Protein AF-A0A963TWT2-F1 (afdb_monomer)

Radius of gyration: 19.58 Å; Cα contacts (8 Å, |Δi|>4): 55; chains: 1; bounding box: 29×58×59 Å

Solvent-accessible surface area (backbone atoms only — not comparable to full-atom values): 6475 Å² total; per-residue (Å²): 136,83,88,82,83,84,80,80,77,79,80,78,80,78,80,67,84,83,73,77,66,86,77,87,78,89,85,57,78,75,38,67,72,42,72,72,38,34,51,54,47,51,53,52,42,46,55,51,18,43,68,72,36,62,81,60,84,61,91,44,71,68,40,52,56,48,33,53,52,43,26,52,50,49,35,50,52,54,49,62,74,66,70,44,72,70,54,47,54,51,49,51,52,51,53,51,53,54,58,61,74,73,109

Mean predicted aligned error: 10.81 Å

pLDDT: mean 78.62, std 18.23, range [38.62, 96.06]

Secondary structure (DSSP, 8-state):
----------------------------GGGGSSHHHHHHHHHHHHHHHHHHHTT--S--HHHHHHHHHHHHHHHHHHHHHH--HHHHHHHHHHHHHHHHHT-

Sequence (103 aa):
MKTLAIVSTVLAIAATPCFAGDVSFSYNRSDLASSARVAALYERIGKKADAACGIYQNSRLFAVAYEESCVAAVTSEIVAGIDNDRLTSLHETQVHNRVAANR

Structure (mmCIF, N/CA/C/O backbone):
data_AF-A0A963TWT2-F1
#
_entry.id   AF-A0A963TWT2-F1
#
loop_
_atom_site.group_PDB
_atom_site.id
_atom_site.type_symbol
_atom_site.label_atom_id
_atom_site.label_alt_id
_atom_site.label_comp_id
_atom_site.label_asym_id
_atom_site.label_entity_id
_atom_site.label_seq_id
_atom_site.pdbx_PDB_ins_code
_atom_site.Cartn_x
_atom_site.Cartn_y
_atom_site.Cartn_z
_atom_site.occupancy
_atom_site.B_iso_or_equiv
_atom_site.auth_seq_id
_atom_site.auth_comp_id
_atom_site.auth_asym_id
_atom_site.auth_atom_id
_atom_site.pdbx_PDB_model_num
ATOM 1 N N . MET A 1 1 ? -13.613 -46.447 -41.481 1.00 38.62 1 MET A N 1
ATOM 2 C CA . MET A 1 1 ? -12.428 -45.650 -41.867 1.00 38.62 1 MET A CA 1
ATOM 3 C C . MET A 1 1 ? -12.718 -44.177 -41.609 1.00 38.62 1 MET A C 1
ATOM 5 O O . MET A 1 1 ? -13.731 -43.698 -42.090 1.00 38.62 1 MET A O 1
ATOM 9 N N . LYS A 1 2 ? -11.803 -43.515 -40.884 1.00 40.22 2 LYS A N 1
ATOM 10 C CA . LYS A 1 2 ? -11.599 -42.058 -40.735 1.00 40.22 2 LYS A CA 1
ATOM 11 C C . LYS A 1 2 ? -12.593 -41.240 -39.890 1.00 40.22 2 LYS A C 1
ATOM 13 O O . LYS A 1 2 ? -13.479 -40.554 -40.376 1.00 40.22 2 LYS A O 1
ATOM 18 N N . THR A 1 3 ? -12.302 -41.292 -38.593 1.00 46.81 3 THR A N 1
ATOM 19 C CA . THR A 1 3 ? -12.264 -40.202 -37.605 1.00 46.81 3 THR A CA 1
ATOM 20 C C . THR A 1 3 ? -11.949 -38.820 -38.187 1.00 46.81 3 THR A C 1
ATOM 22 O O . THR A 1 3 ? -10.946 -38.673 -38.883 1.00 46.81 3 THR A O 1
ATOM 25 N N . LEU A 1 4 ? -12.706 -37.802 -37.771 1.00 48.91 4 LEU A N 1
ATOM 26 C CA . LEU A 1 4 ? -12.240 -36.416 -37.666 1.00 48.91 4 LEU A CA 1
ATOM 27 C C 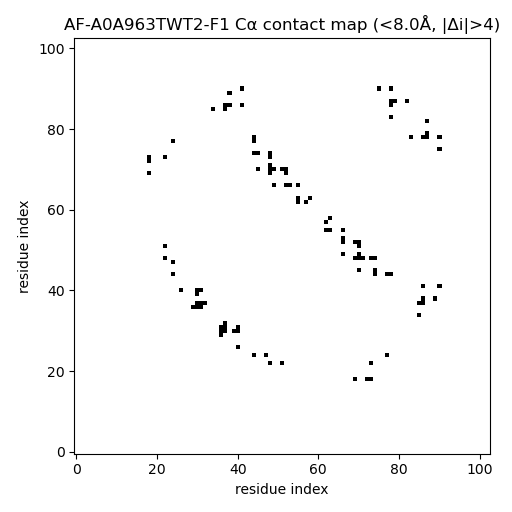. LEU A 1 4 ? -12.836 -35.806 -36.389 1.00 48.91 4 LEU A C 1
ATOM 29 O O . LEU A 1 4 ? -13.948 -35.288 -36.383 1.00 48.91 4 LEU A O 1
ATOM 33 N N . ALA A 1 5 ? -12.094 -35.925 -35.287 1.00 49.06 5 ALA A N 1
ATOM 34 C CA . ALA A 1 5 ? -12.329 -35.146 -34.080 1.00 49.06 5 ALA A CA 1
ATOM 35 C C . ALA A 1 5 ? -11.671 -33.777 -34.287 1.00 49.06 5 ALA A C 1
ATOM 37 O O . ALA A 1 5 ? -10.446 -33.680 -34.343 1.00 49.06 5 ALA A O 1
ATOM 38 N N . ILE A 1 6 ? -12.477 -32.729 -34.451 1.00 53.81 6 ILE A N 1
ATOM 39 C CA . ILE A 1 6 ? -11.982 -31.352 -34.473 1.00 53.81 6 ILE A CA 1
ATOM 40 C C . ILE A 1 6 ? -11.858 -30.915 -33.015 1.00 53.81 6 ILE A C 1
ATOM 42 O O . ILE A 1 6 ? -12.840 -30.585 -32.354 1.00 53.81 6 ILE A O 1
ATOM 46 N N . VAL A 1 7 ? -10.634 -30.988 -32.500 1.00 51.72 7 VAL A N 1
ATOM 47 C CA . VAL A 1 7 ? -10.247 -30.420 -31.209 1.00 51.72 7 VAL A CA 1
ATOM 48 C C . VAL A 1 7 ? -10.064 -28.918 -31.420 1.00 51.72 7 VAL A C 1
ATOM 50 O O . VAL A 1 7 ? -9.051 -28.479 -31.958 1.00 51.72 7 VAL A O 1
ATOM 53 N N . SER A 1 8 ? -11.061 -28.124 -31.034 1.00 49.38 8 SER A N 1
ATOM 54 C CA . SER A 1 8 ? -10.926 -26.670 -30.922 1.00 49.38 8 SER A CA 1
ATOM 55 C C . SER A 1 8 ? -10.256 -26.335 -29.591 1.00 49.38 8 SER A C 1
ATOM 57 O O . SER A 1 8 ? -10.911 -26.191 -28.562 1.00 49.38 8 SER A O 1
ATOM 59 N N . THR A 1 9 ? -8.931 -26.231 -29.598 1.00 50.16 9 THR A N 1
ATOM 60 C CA . THR A 1 9 ? -8.159 -25.651 -28.498 1.00 50.16 9 THR A CA 1
ATOM 61 C C . THR A 1 9 ? -8.362 -24.138 -28.493 1.00 50.16 9 THR A C 1
ATOM 63 O O . THR A 1 9 ? -7.760 -23.410 -29.279 1.00 50.16 9 THR A O 1
ATOM 66 N N . VAL A 1 10 ? -9.216 -23.646 -27.593 1.00 54.91 10 VAL A N 1
ATOM 67 C CA . VAL A 1 10 ? -9.198 -22.232 -27.206 1.00 54.91 10 VAL A CA 1
ATOM 68 C C . VAL A 1 10 ? -7.915 -22.013 -26.413 1.00 54.91 10 VAL A C 1
ATOM 70 O O . VAL A 1 10 ? -7.776 -22.472 -25.280 1.00 54.91 10 VAL A O 1
ATOM 73 N N . LEU A 1 11 ? -6.947 -21.359 -27.049 1.00 49.31 11 LEU A N 1
ATOM 74 C CA . LEU A 1 11 ? -5.708 -20.915 -26.432 1.00 49.31 11 LEU A CA 1
ATOM 75 C C . LEU A 1 11 ? -6.058 -19.792 -25.442 1.00 49.31 11 LEU A C 1
ATOM 77 O O . LEU A 1 11 ? -6.198 -18.633 -25.827 1.00 49.31 11 LEU A O 1
ATOM 81 N N . ALA A 1 12 ? -6.262 -20.140 -24.172 1.00 47.53 12 ALA A N 1
ATOM 82 C CA . ALA A 1 12 ? -6.353 -19.157 -23.103 1.00 47.53 12 ALA A CA 1
ATOM 83 C C . ALA A 1 12 ? -4.970 -18.516 -22.942 1.00 47.53 12 ALA A C 1
ATOM 85 O O . ALA A 1 12 ? -4.053 -19.112 -22.378 1.00 47.53 12 ALA A O 1
ATOM 86 N N . ILE A 1 13 ? -4.804 -17.312 -23.487 1.00 47.66 13 ILE A N 1
ATOM 87 C CA . ILE A 1 13 ? -3.630 -16.480 -23.241 1.00 47.66 13 ILE A CA 1
ATOM 88 C C . ILE A 1 13 ? -3.761 -15.993 -21.797 1.00 47.66 13 ILE A C 1
ATOM 90 O O . ILE A 1 13 ? -4.350 -14.948 -21.528 1.00 47.66 13 ILE A O 1
ATOM 94 N N . ALA A 1 14 ? -3.268 -16.791 -20.852 1.00 45.44 14 ALA A N 1
ATOM 95 C CA . ALA A 1 14 ? -3.034 -16.338 -19.492 1.00 45.44 14 ALA A CA 1
ATOM 96 C C . ALA A 1 14 ? -1.880 -15.330 -19.541 1.00 45.44 14 ALA A C 1
ATOM 98 O O . ALA A 1 14 ? -0.713 -15.674 -19.380 1.00 45.44 14 ALA A O 1
ATOM 99 N N . ALA A 1 15 ? -2.209 -14.074 -19.830 1.00 45.94 15 ALA A N 1
ATOM 100 C CA . ALA A 1 15 ? -1.332 -12.951 -19.562 1.00 45.94 15 ALA A CA 1
ATOM 101 C C . ALA A 1 15 ? -1.367 -12.691 -18.052 1.00 45.94 15 ALA A C 1
ATOM 103 O O . ALA A 1 15 ? -2.023 -11.767 -17.581 1.00 45.94 15 ALA A O 1
ATOM 104 N N . THR A 1 16 ? -0.702 -13.543 -17.277 1.00 49.44 16 THR A N 1
ATOM 105 C CA . THR A 1 16 ? -0.284 -13.170 -15.929 1.00 49.44 16 THR A CA 1
ATOM 106 C C . THR A 1 16 ? 0.984 -12.334 -16.083 1.00 49.44 16 THR A C 1
ATOM 108 O O . THR A 1 16 ? 2.014 -12.880 -16.488 1.00 49.44 16 THR A O 1
ATOM 111 N N . PRO A 1 17 ? 0.963 -11.014 -15.812 1.00 46.34 17 PRO A N 1
ATOM 112 C CA . PRO A 1 17 ? 2.205 -10.290 -15.612 1.00 46.34 17 PRO A CA 1
ATOM 113 C C . PRO A 1 17 ? 2.892 -10.915 -14.396 1.00 46.34 17 PRO A C 1
ATOM 115 O O . PRO A 1 17 ? 2.478 -10.738 -13.254 1.00 46.34 17 PRO A O 1
ATOM 118 N N . CYS A 1 18 ? 3.903 -11.734 -14.670 1.00 45.91 18 CYS A N 1
ATOM 119 C CA . CYS A 1 18 ? 4.742 -12.366 -13.671 1.00 45.91 18 CYS A CA 1
ATOM 120 C C . CYS A 1 18 ? 5.676 -11.297 -13.091 1.00 45.91 18 CYS A C 1
ATOM 122 O O . CYS A 1 18 ? 6.824 -11.166 -13.505 1.00 45.91 18 CYS A O 1
ATOM 124 N N . PHE A 1 19 ? 5.160 -10.502 -12.156 1.00 53.72 19 PHE A N 1
ATOM 125 C CA . PHE A 1 19 ? 5.969 -9.725 -11.216 1.00 53.72 19 PHE A CA 1
ATOM 126 C C . PHE A 1 19 ? 6.013 -10.425 -9.857 1.00 53.72 19 PHE A C 1
ATOM 128 O O . PHE A 1 19 ? 6.055 -9.779 -8.823 1.00 53.72 19 PHE A O 1
ATOM 135 N N . ALA A 1 20 ? 6.027 -11.758 -9.849 1.00 47.41 20 ALA A N 1
ATOM 136 C CA . ALA A 1 20 ? 6.270 -12.531 -8.639 1.00 47.41 20 ALA A CA 1
ATOM 137 C C . ALA A 1 20 ? 7.786 -12.646 -8.411 1.00 47.41 20 ALA A C 1
ATOM 139 O O . ALA A 1 20 ? 8.373 -13.725 -8.459 1.00 47.41 20 ALA A O 1
ATOM 140 N N . GLY A 1 21 ? 8.454 -11.510 -8.208 1.00 55.97 21 GLY A N 1
ATOM 141 C CA . GLY A 1 21 ? 9.582 -11.545 -7.288 1.00 55.97 21 GLY A CA 1
ATOM 142 C C . GLY A 1 21 ? 8.952 -11.757 -5.921 1.00 55.97 21 GLY A C 1
ATOM 143 O O . GLY A 1 21 ? 8.144 -10.926 -5.536 1.00 55.97 21 GLY A O 1
ATOM 144 N N . ASP A 1 22 ? 9.238 -12.867 -5.241 1.00 58.75 22 ASP A N 1
ATOM 145 C CA . ASP A 1 22 ? 8.695 -13.167 -3.909 1.00 58.75 22 ASP A CA 1
ATOM 146 C C . ASP A 1 22 ? 9.005 -11.999 -2.948 1.00 58.75 22 ASP A C 1
ATOM 148 O O . ASP A 1 22 ? 10.078 -11.922 -2.334 1.00 58.75 22 ASP A O 1
ATOM 152 N N . VAL A 1 23 ? 8.094 -11.024 -2.846 1.00 72.62 23 VAL A N 1
ATOM 153 C CA . VAL A 1 23 ? 8.256 -9.882 -1.950 1.00 72.62 23 VAL A CA 1
ATOM 154 C C . VAL A 1 23 ? 7.850 -10.355 -0.568 1.00 72.62 23 VAL A C 1
ATOM 156 O O . VAL A 1 23 ? 6.711 -10.219 -0.132 1.00 72.62 23 VAL A O 1
ATOM 159 N N . SER A 1 24 ? 8.821 -10.909 0.153 1.00 80.81 24 SER A N 1
ATOM 160 C CA . SER A 1 24 ? 8.611 -11.275 1.548 1.00 80.81 24 SER A CA 1
ATOM 161 C C . SER A 1 24 ? 8.308 -10.020 2.376 1.00 80.81 24 SER A C 1
ATOM 163 O O . SER A 1 24 ? 9.129 -9.094 2.473 1.00 80.81 24 SER A O 1
ATOM 165 N N . PHE A 1 25 ? 7.116 -9.992 2.973 1.00 89.31 25 PHE A N 1
ATOM 166 C CA . PHE A 1 25 ? 6.651 -8.942 3.871 1.00 89.31 25 PHE A CA 1
ATOM 167 C C . PHE A 1 25 ? 6.261 -9.542 5.221 1.00 89.31 25 PHE A C 1
ATOM 169 O O . PHE A 1 25 ? 5.559 -10.545 5.296 1.00 89.31 25 PHE A O 1
ATOM 176 N N . SER A 1 26 ? 6.721 -8.913 6.302 1.00 90.56 26 SER A N 1
ATOM 177 C CA . SER A 1 26 ? 6.428 -9.337 7.669 1.00 90.56 26 SER A CA 1
ATOM 178 C C . SER A 1 26 ? 5.6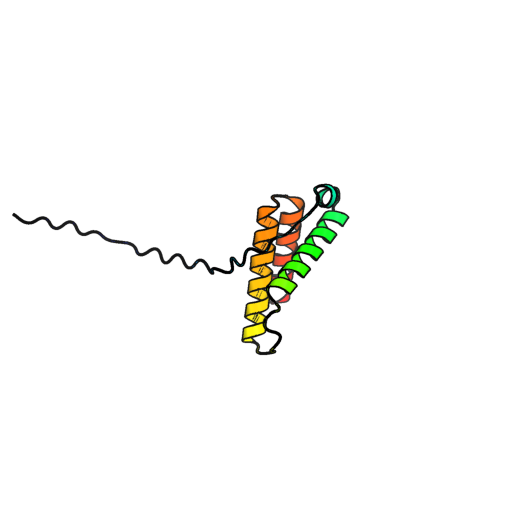75 -8.242 8.416 1.00 90.56 26 SER A C 1
ATOM 180 O O . SER A 1 26 ? 5.958 -7.045 8.276 1.00 90.56 26 SER A O 1
ATOM 182 N N . TYR A 1 27 ? 4.710 -8.660 9.228 1.00 93.12 27 TYR A N 1
ATOM 183 C CA . TYR A 1 27 ? 3.904 -7.788 10.068 1.00 93.12 27 TYR A CA 1
ATOM 184 C C . TYR A 1 27 ? 3.504 -8.504 11.355 1.00 93.12 27 TYR A C 1
ATOM 186 O O . TYR A 1 27 ? 3.493 -9.733 11.435 1.00 93.12 27 TYR A O 1
ATOM 194 N N . ASN A 1 28 ? 3.159 -7.722 12.374 1.00 94.44 28 ASN A N 1
ATOM 195 C CA . ASN A 1 28 ? 2.620 -8.260 13.615 1.00 94.44 28 ASN A CA 1
ATOM 196 C C . ASN A 1 28 ? 1.098 -8.141 13.603 1.00 94.44 28 ASN A C 1
ATOM 198 O O . ASN A 1 28 ? 0.558 -7.135 13.152 1.00 94.44 28 ASN A O 1
ATOM 202 N N . ARG A 1 29 ? 0.379 -9.091 14.214 1.00 91.69 29 ARG A N 1
ATOM 203 C CA . ARG A 1 29 ? -1.081 -8.950 14.402 1.00 91.69 29 ARG A CA 1
ATOM 204 C C . ARG A 1 29 ? -1.461 -7.676 15.160 1.00 91.69 29 ARG A C 1
ATOM 206 O O . ARG A 1 29 ? -2.523 -7.112 14.924 1.00 91.69 29 ARG A O 1
ATOM 213 N N . SER A 1 30 ? -0.586 -7.195 16.044 1.00 93.25 30 SER A N 1
ATOM 214 C CA . SER A 1 30 ? -0.786 -5.935 16.762 1.00 93.25 30 SER A CA 1
ATOM 215 C C . SER A 1 30 ? -0.776 -4.709 15.842 1.00 93.25 30 SER A C 1
ATOM 217 O O . SER A 1 30 ? -1.292 -3.668 16.245 1.00 93.25 30 SER A O 1
ATOM 219 N N . ASP A 1 31 ? -0.260 -4.814 14.614 1.00 91.50 31 ASP A N 1
ATOM 220 C CA . ASP A 1 31 ? -0.341 -3.767 13.589 1.00 91.50 31 ASP A CA 1
ATOM 221 C C . ASP A 1 31 ? -1.785 -3.594 13.067 1.00 91.50 31 ASP A C 1
ATOM 223 O O . ASP A 1 31 ? -2.138 -2.532 12.566 1.00 91.50 31 ASP A O 1
ATOM 227 N N . LEU A 1 32 ? -2.660 -4.590 13.260 1.00 94.38 32 LEU A N 1
ATOM 228 C CA . LEU A 1 32 ? -4.073 -4.552 12.851 1.00 94.38 32 LEU A CA 1
ATOM 229 C C . LEU A 1 32 ? -5.026 -4.076 13.965 1.00 94.38 32 LEU A C 1
ATOM 231 O O . LEU A 1 32 ? -6.237 -3.970 13.760 1.00 94.38 32 LEU A O 1
ATOM 235 N N . ALA A 1 33 ? -4.500 -3.794 15.162 1.00 92.44 33 ALA A N 1
ATOM 236 C CA . ALA A 1 33 ? -5.307 -3.555 16.360 1.00 92.44 33 ALA A CA 1
ATOM 237 C C . ALA A 1 33 ? -6.139 -2.258 16.309 1.00 92.44 33 ALA A C 1
ATOM 239 O O . ALA A 1 33 ? -7.206 -2.184 16.917 1.00 92.44 33 ALA A O 1
ATOM 240 N N . SER A 1 34 ? -5.677 -1.234 15.588 1.00 94.50 34 SER A N 1
ATOM 241 C CA . SER A 1 34 ? -6.348 0.067 15.495 1.00 94.50 34 SER A CA 1
ATOM 242 C C . SER A 1 34 ? -6.174 0.696 14.117 1.00 94.50 34 SER A C 1
ATOM 244 O O . SER A 1 34 ? -5.214 0.393 13.413 1.00 94.50 34 SER A O 1
ATOM 246 N N . SER A 1 35 ? -7.068 1.613 13.742 1.00 92.06 35 SER A N 1
ATOM 247 C CA . SER A 1 35 ? -7.014 2.291 12.439 1.00 92.06 35 SER A CA 1
ATOM 248 C C . SER A 1 35 ? -5.696 3.037 12.213 1.00 92.06 35 SER A C 1
ATOM 250 O O . SER A 1 35 ? -5.143 2.979 11.122 1.00 92.06 35 SER A O 1
ATOM 252 N N . ALA A 1 36 ? -5.145 3.672 13.254 1.00 93.75 36 ALA A N 1
ATOM 253 C CA . ALA A 1 36 ? -3.849 4.350 13.171 1.00 93.75 36 ALA A CA 1
ATOM 254 C C . ALA A 1 36 ? -2.702 3.375 12.855 1.00 93.75 36 ALA A C 1
ATOM 256 O O . ALA A 1 36 ? -1.802 3.695 12.083 1.00 93.75 36 ALA A O 1
ATOM 257 N N . ARG A 1 37 ? -2.743 2.165 13.423 1.00 94.75 37 ARG A N 1
ATOM 258 C CA . ARG A 1 37 ? -1.735 1.135 13.154 1.00 94.75 37 ARG A CA 1
ATOM 259 C C . ARG A 1 37 ? -1.924 0.478 11.789 1.00 94.75 37 ARG A C 1
ATOM 261 O O . ARG A 1 37 ? -0.929 0.235 11.121 1.00 94.75 37 ARG A O 1
ATOM 268 N N . VAL A 1 38 ? -3.167 0.283 11.346 1.00 95.31 38 VAL A N 1
ATOM 269 C CA . VAL A 1 38 ? -3.475 -0.184 9.983 1.00 95.31 38 VAL A CA 1
ATOM 270 C C . VAL A 1 38 ? -2.956 0.813 8.945 1.00 95.31 38 VAL A C 1
ATOM 272 O O . VAL A 1 38 ? -2.339 0.399 7.970 1.00 95.31 38 VAL A O 1
ATOM 275 N N . ALA A 1 39 ? -3.121 2.118 9.177 1.00 95.25 39 ALA A N 1
ATOM 276 C CA . ALA A 1 39 ? -2.545 3.148 8.315 1.00 95.25 39 ALA A CA 1
ATOM 277 C C . ALA A 1 39 ? -1.006 3.083 8.294 1.00 95.25 39 ALA A C 1
ATOM 279 O O . ALA A 1 39 ? -0.408 3.045 7.223 1.00 95.25 39 ALA A O 1
ATOM 280 N N . ALA A 1 40 ? -0.363 2.964 9.462 1.00 95.81 40 ALA A N 1
ATOM 281 C CA . ALA A 1 40 ? 1.092 2.810 9.545 1.00 95.81 40 ALA A CA 1
ATOM 282 C C . ALA A 1 40 ? 1.599 1.511 8.881 1.00 95.81 40 ALA A C 1
ATOM 284 O O . ALA A 1 40 ? 2.680 1.484 8.287 1.00 95.81 40 ALA A O 1
ATOM 285 N N . LEU A 1 41 ? 0.827 0.422 8.967 1.00 96.06 41 LEU A N 1
ATOM 286 C CA . LEU A 1 41 ? 1.107 -0.826 8.265 1.00 96.06 41 LEU A CA 1
ATOM 287 C C . LEU A 1 41 ? 1.015 -0.623 6.751 1.00 96.06 41 LEU A C 1
ATOM 289 O O . LEU A 1 41 ? 1.922 -1.039 6.036 1.00 96.06 41 LEU A O 1
ATOM 293 N N . TYR A 1 42 ? -0.030 0.053 6.278 1.00 95.62 42 TYR A N 1
ATOM 294 C CA . TYR A 1 42 ? -0.218 0.363 4.864 1.00 95.62 42 TYR A CA 1
ATOM 295 C C . TYR A 1 42 ? 0.940 1.198 4.297 1.00 95.62 42 TYR A C 1
ATOM 297 O O . TYR A 1 42 ? 1.481 0.871 3.243 1.00 95.62 42 TYR A O 1
ATOM 305 N N . GLU A 1 43 ? 1.411 2.209 5.031 1.00 95.75 43 GLU A N 1
ATOM 306 C CA . GLU A 1 43 ? 2.598 2.985 4.639 1.00 95.75 43 GLU A CA 1
ATOM 307 C C . GLU A 1 43 ? 3.867 2.124 4.544 1.00 95.75 43 GLU A C 1
ATOM 309 O O . GLU A 1 43 ? 4.680 2.298 3.633 1.00 95.75 43 GLU A O 1
ATOM 314 N N . ARG A 1 44 ? 4.059 1.177 5.472 1.00 95.44 44 ARG A N 1
ATOM 315 C CA . ARG A 1 44 ? 5.185 0.230 5.421 1.00 95.44 44 ARG A CA 1
ATOM 316 C C . ARG A 1 44 ? 5.106 -0.692 4.208 1.00 95.44 44 ARG A C 1
ATOM 318 O O . ARG A 1 44 ? 6.154 -1.003 3.642 1.00 95.44 44 ARG A O 1
ATOM 325 N N . ILE A 1 45 ? 3.904 -1.135 3.835 1.00 94.75 45 ILE A N 1
ATOM 326 C CA . ILE A 1 45 ? 3.679 -1.935 2.624 1.00 94.75 45 ILE A CA 1
ATOM 327 C C . ILE A 1 45 ? 4.109 -1.125 1.400 1.00 94.75 45 ILE A C 1
ATOM 329 O O . ILE A 1 45 ? 4.932 -1.614 0.630 1.00 94.75 45 ILE A O 1
ATOM 333 N N . GLY A 1 46 ? 3.652 0.127 1.283 1.00 92.44 46 GLY A N 1
ATOM 334 C CA . GLY A 1 46 ? 4.040 1.025 0.190 1.00 92.44 46 GLY A CA 1
ATOM 335 C C . GLY A 1 46 ? 5.557 1.176 0.073 1.00 92.44 46 GLY A C 1
ATOM 336 O O . GLY A 1 46 ? 6.125 0.862 -0.964 1.00 92.44 46 GLY A O 1
ATOM 337 N N . LYS A 1 47 ? 6.247 1.490 1.178 1.00 91.62 47 LYS A N 1
ATOM 338 C CA . LYS A 1 47 ? 7.720 1.601 1.188 1.00 91.62 47 LYS A CA 1
ATOM 339 C C . LYS A 1 47 ? 8.432 0.313 0.775 1.00 91.62 47 LYS A C 1
ATOM 341 O O . LYS A 1 47 ? 9.496 0.367 0.162 1.00 91.62 47 LYS A O 1
ATOM 346 N N .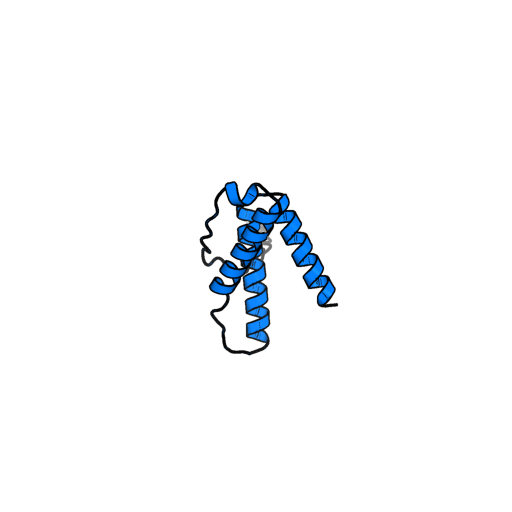 LYS A 1 48 ? 7.894 -0.852 1.150 1.00 90.62 48 LYS A N 1
ATOM 347 C CA . LYS A 1 48 ? 8.457 -2.142 0.735 1.00 90.62 48 LYS A CA 1
ATOM 348 C C . LYS A 1 48 ? 8.252 -2.366 -0.762 1.00 90.62 48 LYS A C 1
ATOM 350 O O . LYS A 1 48 ? 9.182 -2.837 -1.410 1.00 90.62 48 LYS A O 1
ATOM 355 N N . ALA A 1 49 ? 7.072 -2.035 -1.280 1.00 90.00 49 ALA A N 1
ATOM 356 C CA . ALA A 1 49 ? 6.761 -2.114 -2.699 1.00 90.00 49 ALA A CA 1
ATOM 357 C C . ALA A 1 49 ? 7.655 -1.165 -3.513 1.00 90.00 49 ALA A C 1
ATOM 359 O O . ALA A 1 49 ? 8.297 -1.614 -4.458 1.00 90.00 49 ALA A O 1
ATOM 360 N N . ASP A 1 50 ? 7.813 0.087 -3.077 1.00 88.44 50 ASP A N 1
ATOM 361 C CA . ASP A 1 50 ? 8.738 1.058 -3.676 1.00 88.44 50 ASP A CA 1
ATOM 362 C C . ASP A 1 50 ? 10.173 0.518 -3.697 1.00 88.44 50 ASP A C 1
ATOM 364 O O . ASP A 1 50 ? 10.834 0.526 -4.730 1.00 88.44 50 ASP A O 1
ATOM 368 N N . ALA A 1 51 ? 10.657 -0.037 -2.581 1.00 88.00 51 ALA A N 1
ATOM 369 C CA . ALA A 1 51 ? 11.999 -0.615 -2.517 1.00 88.00 51 ALA A CA 1
ATOM 370 C C . ALA A 1 51 ? 12.172 -1.852 -3.419 1.00 88.00 51 ALA A C 1
ATOM 372 O O . ALA A 1 51 ? 13.271 -2.092 -3.918 1.00 88.00 51 ALA A O 1
ATOM 373 N N . ALA A 1 52 ? 11.115 -2.645 -3.616 1.00 86.12 52 ALA A N 1
ATOM 374 C CA . ALA A 1 52 ? 11.135 -3.801 -4.509 1.00 86.12 52 ALA A CA 1
ATOM 375 C C . ALA A 1 52 ? 11.122 -3.387 -5.993 1.00 86.12 52 ALA A C 1
ATOM 377 O O . ALA A 1 52 ? 11.741 -4.055 -6.821 1.00 86.12 52 ALA A O 1
ATOM 378 N N . CYS A 1 53 ? 10.451 -2.281 -6.320 1.00 85.88 53 CYS A N 1
ATOM 379 C CA . 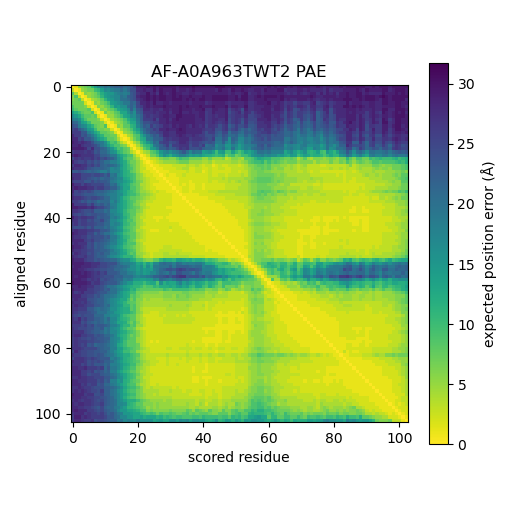CYS A 1 53 ? 10.232 -1.816 -7.691 1.00 85.88 53 CYS A CA 1
ATOM 380 C C . CYS A 1 53 ? 11.237 -0.748 -8.164 1.00 85.88 53 CYS A C 1
ATOM 382 O O . CYS A 1 53 ? 11.474 -0.628 -9.368 1.00 85.88 53 CYS A O 1
ATOM 384 N N . GLY A 1 54 ? 11.880 -0.025 -7.241 1.00 74.62 54 GLY A N 1
ATOM 385 C CA . GLY A 1 54 ? 12.767 1.126 -7.475 1.00 74.62 54 GLY A CA 1
ATOM 386 C C . GLY A 1 54 ? 14.137 0.812 -8.093 1.00 74.62 54 GLY A C 1
ATOM 387 O O . GLY A 1 54 ? 15.109 1.543 -7.892 1.00 74.62 54 GLY A O 1
ATOM 388 N N . ILE A 1 55 ? 14.247 -0.280 -8.853 1.00 63.56 55 ILE A N 1
ATOM 389 C CA . ILE A 1 55 ? 15.474 -0.691 -9.553 1.00 63.56 55 ILE A CA 1
ATOM 390 C C . ILE A 1 55 ? 15.757 0.234 -10.760 1.00 63.56 55 ILE A C 1
ATOM 392 O O . ILE A 1 55 ? 16.897 0.343 -11.215 1.00 63.56 55 ILE A O 1
ATOM 396 N N . TYR A 1 56 ? 14.756 0.972 -11.250 1.00 58.25 56 TYR A N 1
ATOM 397 C CA . TYR A 1 56 ? 14.859 1.820 -12.441 1.00 58.25 56 TYR A CA 1
ATOM 398 C C . TYR A 1 56 ? 14.977 3.317 -12.111 1.00 58.25 56 TYR A C 1
ATOM 400 O O . TYR A 1 56 ? 14.156 4.120 -12.528 1.00 58.25 56 TYR A O 1
ATOM 408 N N . GLN A 1 57 ? 16.068 3.733 -11.459 1.00 56.59 57 GLN A N 1
ATOM 409 C CA . GLN A 1 57 ? 16.345 5.159 -11.173 1.00 56.59 57 GLN A CA 1
ATOM 410 C C . GLN A 1 57 ? 16.625 6.035 -12.420 1.00 56.59 57 GLN A C 1
ATOM 412 O O . GLN A 1 57 ? 16.955 7.214 -12.296 1.00 56.59 57 GLN A O 1
ATOM 417 N N . ASN A 1 58 ? 16.505 5.489 -13.636 1.00 57.41 58 ASN A N 1
ATOM 418 C CA . ASN A 1 58 ? 16.680 6.247 -14.872 1.00 57.41 58 ASN A CA 1
ATOM 419 C C . ASN A 1 58 ? 15.326 6.775 -15.366 1.00 57.41 58 ASN A C 1
ATOM 421 O O . ASN A 1 58 ? 14.511 6.029 -15.902 1.00 57.41 58 ASN A O 1
ATOM 425 N N . SER A 1 59 ? 15.162 8.090 -15.219 1.00 59.56 59 SER A N 1
ATOM 426 C CA . SER A 1 59 ? 14.023 9.005 -15.429 1.00 59.56 59 SER A CA 1
ATOM 427 C C . SER A 1 59 ? 13.324 9.006 -16.805 1.00 59.56 59 SER A C 1
ATOM 429 O O . SER A 1 59 ? 12.854 10.037 -17.288 1.00 59.56 59 SER A O 1
ATOM 431 N N . ARG A 1 60 ? 13.207 7.856 -17.472 1.00 70.06 60 ARG A N 1
ATOM 432 C CA . ARG A 1 60 ? 12.376 7.720 -18.675 1.00 70.06 60 ARG A CA 1
ATOM 433 C C . ARG A 1 60 ? 10.915 7.570 -18.254 1.00 70.06 60 ARG A C 1
ATOM 435 O O . ARG A 1 60 ? 10.617 6.771 -17.378 1.00 70.06 60 ARG A O 1
ATOM 442 N N . LEU A 1 61 ? 9.996 8.261 -18.930 1.00 67.94 61 LEU A N 1
ATOM 443 C CA . LEU A 1 61 ? 8.547 8.176 -18.664 1.00 67.94 61 LEU A CA 1
ATOM 444 C C . LEU A 1 61 ? 8.023 6.728 -18.610 1.00 67.94 61 LEU A C 1
ATOM 446 O 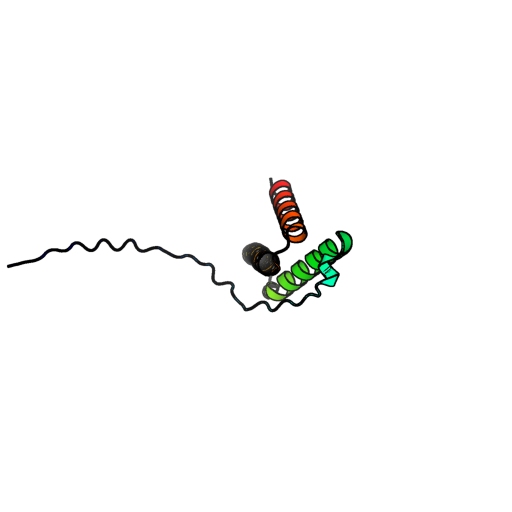O . LEU A 1 61 ? 7.202 6.393 -17.765 1.00 67.94 61 LEU A O 1
ATOM 450 N N . PHE A 1 62 ? 8.549 5.849 -19.469 1.00 69.31 62 PHE A N 1
ATOM 451 C CA . PHE A 1 62 ? 8.215 4.422 -19.454 1.00 69.31 62 PHE A CA 1
ATOM 452 C C . PHE A 1 62 ? 8.704 3.688 -18.198 1.00 69.31 62 PHE A C 1
ATOM 454 O O . PHE A 1 62 ? 8.034 2.768 -17.745 1.00 69.31 62 PHE A O 1
ATOM 461 N N . ALA A 1 63 ? 9.848 4.088 -17.635 1.00 73.44 63 ALA A N 1
ATOM 462 C CA . ALA A 1 63 ? 10.357 3.524 -16.388 1.00 73.44 63 ALA A CA 1
ATOM 463 C C . ALA A 1 63 ? 9.486 3.950 -15.199 1.00 73.44 63 ALA A C 1
ATOM 465 O O . ALA A 1 63 ? 9.175 3.113 -14.363 1.00 73.44 63 ALA A O 1
ATOM 466 N N . VAL A 1 64 ? 9.010 5.202 -15.193 1.00 75.38 64 VAL A N 1
ATOM 467 C CA . VAL A 1 64 ? 8.094 5.719 -14.162 1.00 75.38 64 VAL A CA 1
ATOM 468 C C . VAL A 1 64 ? 6.761 4.970 -14.183 1.00 75.38 64 VAL A C 1
ATOM 470 O O . VAL A 1 64 ? 6.342 4.437 -13.164 1.00 75.38 64 VAL A O 1
ATOM 473 N N . ALA A 1 65 ? 6.121 4.850 -15.351 1.00 79.50 65 ALA A N 1
ATOM 474 C CA . ALA A 1 65 ? 4.851 4.126 -15.463 1.00 79.50 65 ALA A CA 1
ATOM 475 C C . ALA A 1 65 ? 4.990 2.641 -15.077 1.00 79.50 65 ALA A C 1
ATOM 477 O O . ALA A 1 65 ? 4.097 2.059 -14.461 1.00 79.50 65 ALA A O 1
ATOM 478 N N . TYR A 1 66 ? 6.124 2.026 -15.425 1.00 82.06 66 TYR A N 1
ATOM 479 C CA . TYR A 1 66 ? 6.426 0.658 -15.026 1.00 82.06 66 TYR A CA 1
ATOM 480 C C . TYR A 1 66 ? 6.599 0.539 -13.508 1.00 82.06 66 TYR A C 1
ATOM 482 O O . TYR A 1 66 ? 5.982 -0.334 -12.898 1.00 82.06 66 TYR A O 1
ATOM 490 N N . GLU A 1 67 ? 7.386 1.422 -12.895 1.00 82.94 67 GLU A N 1
ATOM 491 C CA . GLU A 1 67 ? 7.605 1.454 -11.449 1.00 82.94 67 GLU A CA 1
ATOM 492 C C . GLU A 1 67 ? 6.282 1.626 -10.698 1.00 82.94 67 GLU A C 1
ATOM 494 O O . GLU A 1 67 ? 5.966 0.812 -9.835 1.00 82.94 67 GLU A O 1
ATOM 499 N N . GLU A 1 68 ? 5.443 2.582 -11.101 1.00 84.88 68 GLU A N 1
ATOM 500 C CA . GLU A 1 68 ? 4.116 2.782 -10.509 1.00 84.88 68 GLU A CA 1
ATOM 501 C C . GLU A 1 68 ? 3.230 1.534 -10.621 1.00 84.88 68 GLU A C 1
ATOM 503 O O . GLU A 1 68 ? 2.553 1.155 -9.659 1.00 84.88 68 GLU A O 1
ATOM 508 N N . SER A 1 69 ? 3.242 0.870 -11.783 1.00 86.31 69 SER A N 1
ATOM 509 C CA . SER A 1 69 ? 2.478 -0.363 -11.993 1.00 86.31 69 SER A CA 1
ATOM 510 C C . SER A 1 69 ? 2.989 -1.514 -11.120 1.00 86.31 69 SER A C 1
ATOM 512 O O . SER A 1 69 ? 2.185 -2.254 -10.549 1.00 86.31 69 SER A O 1
ATOM 514 N N . CYS A 1 70 ? 4.310 -1.618 -10.948 1.00 87.50 70 CYS A N 1
ATOM 515 C CA . CYS A 1 70 ? 4.950 -2.596 -10.079 1.00 87.50 70 CYS A CA 1
ATOM 516 C C . CYS A 1 70 ? 4.574 -2.343 -8.616 1.00 87.50 70 CYS A C 1
ATOM 518 O O . CYS A 1 70 ? 4.098 -3.253 -7.938 1.00 87.50 70 CYS A O 1
ATOM 520 N N . VAL A 1 71 ? 4.698 -1.098 -8.143 1.00 89.75 71 VAL A N 1
ATOM 521 C CA . VAL A 1 71 ? 4.363 -0.721 -6.763 1.00 89.75 71 VAL A CA 1
ATOM 522 C C . VAL A 1 71 ? 2.895 -1.015 -6.474 1.00 89.75 71 VAL A C 1
ATOM 524 O O . VAL A 1 71 ? 2.570 -1.570 -5.422 1.00 89.75 71 VAL A O 1
ATOM 527 N N . ALA A 1 72 ? 1.999 -0.695 -7.413 1.00 90.25 72 ALA A N 1
ATOM 528 C CA . ALA A 1 72 ? 0.577 -0.988 -7.279 1.00 90.25 72 ALA A CA 1
ATOM 529 C C . ALA A 1 72 ? 0.300 -2.498 -7.190 1.00 90.25 72 ALA A C 1
ATOM 531 O O . ALA A 1 72 ? -0.465 -2.911 -6.317 1.00 90.25 72 ALA A O 1
ATOM 532 N N . ALA A 1 73 ? 0.932 -3.307 -8.045 1.00 90.00 73 ALA A N 1
ATOM 533 C CA . ALA A 1 73 ? 0.7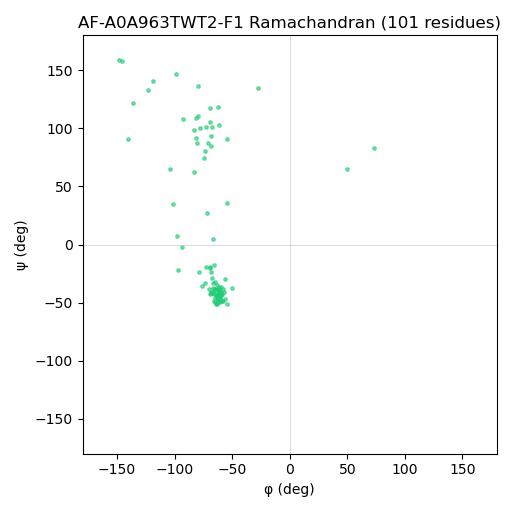72 -4.759 -8.044 1.00 90.00 73 ALA A CA 1
ATOM 534 C C . ALA A 1 73 ? 1.287 -5.390 -6.740 1.00 90.00 73 ALA A C 1
ATOM 536 O O . ALA A 1 73 ? 0.533 -6.090 -6.069 1.00 90.00 73 ALA A O 1
ATOM 537 N N . VAL A 1 74 ? 2.517 -5.062 -6.327 1.00 91.38 74 VAL A N 1
ATOM 538 C CA . VAL A 1 74 ? 3.130 -5.581 -5.092 1.00 91.38 74 VAL A CA 1
ATOM 539 C C . VAL A 1 74 ? 2.332 -5.159 -3.857 1.00 91.38 74 VAL A C 1
ATOM 541 O O . VAL A 1 74 ? 2.093 -5.963 -2.958 1.00 91.38 74 VAL A O 1
ATOM 544 N N . THR A 1 75 ? 1.873 -3.905 -3.806 1.00 93.31 75 THR A N 1
ATOM 545 C CA . THR A 1 75 ? 1.022 -3.430 -2.704 1.00 93.31 75 THR A CA 1
ATOM 546 C C . THR A 1 75 ? -0.281 -4.222 -2.636 1.00 93.31 75 THR A C 1
ATOM 548 O O . THR A 1 75 ? -0.679 -4.643 -1.552 1.00 93.31 75 THR A O 1
ATOM 551 N N . SER A 1 76 ? -0.936 -4.437 -3.781 1.00 92.81 76 SER A N 1
ATOM 552 C CA . SER A 1 76 ? -2.194 -5.185 -3.861 1.00 92.81 76 SER A CA 1
ATOM 553 C C . SER A 1 76 ? -2.014 -6.641 -3.423 1.00 92.81 76 SER A C 1
ATOM 555 O O . SER A 1 76 ? -2.806 -7.138 -2.623 1.00 92.81 76 SER A O 1
ATOM 557 N N . GLU A 1 77 ? -0.935 -7.292 -3.861 1.00 92.06 77 GLU A N 1
ATOM 558 C CA . GLU A 1 77 ? -0.597 -8.665 -3.479 1.00 92.06 77 GLU A CA 1
ATOM 559 C C . GLU A 1 77 ? -0.368 -8.802 -1.967 1.00 92.06 77 GLU A C 1
ATOM 561 O O . GLU A 1 77 ? -0.963 -9.671 -1.328 1.00 92.06 77 GLU A O 1
ATOM 566 N N . ILE A 1 78 ? 0.426 -7.907 -1.365 1.00 92.69 78 ILE A N 1
ATOM 567 C CA . ILE A 1 78 ? 0.686 -7.934 0.082 1.00 92.69 78 ILE A CA 1
ATOM 568 C C . ILE A 1 78 ? -0.604 -7.679 0.874 1.00 92.69 78 ILE A C 1
ATOM 570 O O . ILE A 1 78 ? -0.859 -8.368 1.862 1.00 92.69 78 ILE A O 1
ATOM 574 N N . VAL A 1 79 ? -1.428 -6.708 0.461 1.00 94.50 79 VAL A N 1
ATOM 575 C CA . VAL A 1 79 ? -2.708 -6.416 1.130 1.00 94.50 79 VAL A CA 1
ATOM 576 C C . VAL A 1 79 ? -3.644 -7.623 1.064 1.00 94.50 79 VAL A C 1
ATOM 578 O O . VAL A 1 79 ? -4.200 -8.004 2.095 1.00 94.50 79 VAL A O 1
ATOM 581 N N . ALA A 1 80 ? -3.769 -8.256 -0.106 1.00 91.81 80 ALA A N 1
ATOM 582 C CA . ALA A 1 80 ? -4.585 -9.454 -0.286 1.00 91.81 80 ALA A CA 1
ATOM 583 C C . ALA A 1 80 ? -4.076 -10.634 0.561 1.00 91.81 80 ALA A C 1
ATOM 585 O O . ALA A 1 80 ? -4.876 -11.342 1.165 1.00 91.81 80 ALA A O 1
ATOM 586 N N . GLY A 1 81 ? -2.756 -10.813 0.669 1.00 91.44 81 GLY A N 1
ATOM 587 C CA . GLY A 1 81 ? -2.151 -11.878 1.476 1.00 91.44 81 GLY A CA 1
ATOM 588 C C . GLY A 1 81 ? -2.327 -11.715 2.992 1.00 91.44 81 GLY A C 1
ATOM 589 O O . GLY A 1 81 ? -2.263 -12.703 3.722 1.00 91.44 81 GLY A O 1
ATOM 590 N N . ILE A 1 82 ? -2.552 -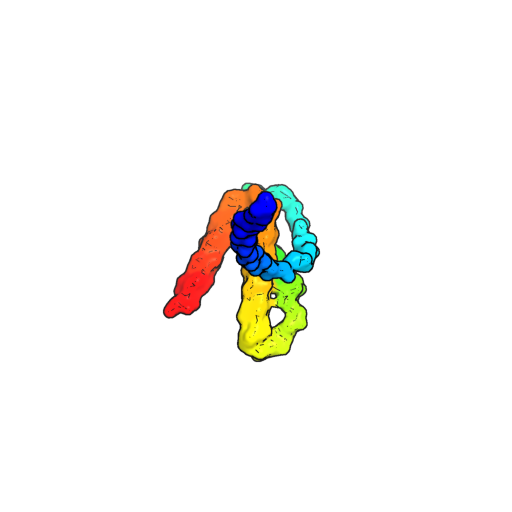10.490 3.483 1.00 92.69 82 ILE A N 1
ATOM 591 C CA . ILE A 1 82 ? -2.793 -10.211 4.911 1.00 92.69 82 ILE A CA 1
ATOM 592 C C . ILE A 1 82 ? -4.239 -10.536 5.327 1.00 92.69 82 ILE A C 1
ATOM 594 O O . ILE A 1 82 ? -4.468 -10.779 6.514 1.00 92.69 82 ILE A O 1
ATOM 598 N N . ASP A 1 83 ? -5.180 -10.541 4.374 1.00 90.56 83 ASP A N 1
ATOM 599 C CA . ASP A 1 83 ? -6.605 -10.851 4.565 1.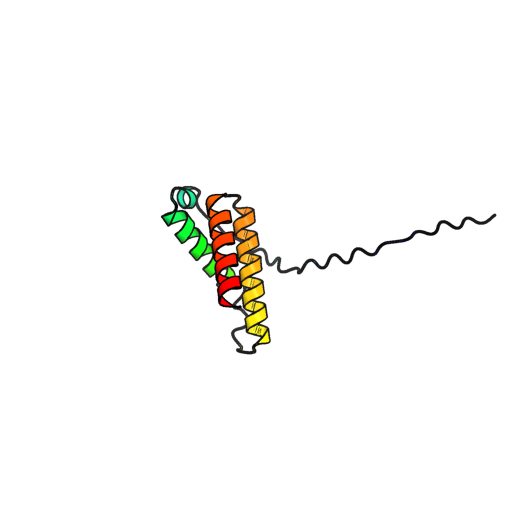00 90.56 83 ASP A CA 1
ATOM 600 C C . ASP A 1 83 ? -7.246 -10.069 5.734 1.00 90.56 83 ASP A C 1
ATOM 602 O O . ASP A 1 83 ? -7.602 -10.601 6.789 1.00 90.56 83 ASP A O 1
ATOM 606 N N . ASN A 1 84 ? -7.313 -8.739 5.591 1.00 94.31 84 ASN A N 1
ATOM 607 C CA . ASN A 1 84 ? -7.905 -7.857 6.597 1.00 94.31 84 ASN A CA 1
ATOM 608 C C . ASN A 1 84 ? -8.811 -6.787 5.974 1.00 94.31 84 ASN A C 1
ATOM 610 O O . ASN A 1 84 ? -8.340 -5.940 5.213 1.00 94.31 84 ASN A O 1
ATOM 614 N N . ASP A 1 85 ? -10.081 -6.751 6.383 1.00 95.12 85 ASP A N 1
ATOM 615 C CA . ASP A 1 85 ? -11.094 -5.834 5.833 1.00 95.12 85 ASP A CA 1
ATOM 616 C C . ASP A 1 85 ? -10.711 -4.355 5.939 1.00 95.12 85 ASP A C 1
ATOM 618 O O . ASP A 1 85 ? -10.918 -3.578 5.009 1.00 95.12 85 ASP A O 1
ATOM 622 N N . ARG A 1 86 ? -10.125 -3.938 7.070 1.00 93.88 86 ARG A N 1
ATOM 623 C CA . ARG A 1 86 ? -9.750 -2.529 7.279 1.00 93.88 86 ARG A CA 1
ATOM 624 C C . ARG A 1 86 ? -8.606 -2.121 6.363 1.00 93.88 86 ARG A C 1
ATOM 626 O O . ARG A 1 86 ? -8.613 -1.011 5.840 1.00 93.88 86 ARG A O 1
ATOM 633 N N . LEU A 1 87 ? -7.628 -3.007 6.193 1.00 94.19 87 LEU A N 1
ATOM 634 C CA . LEU A 1 87 ? -6.497 -2.773 5.303 1.00 94.19 87 LEU A CA 1
ATOM 635 C C . LEU A 1 87 ? -6.948 -2.759 3.836 1.00 94.19 87 LEU A C 1
ATOM 637 O O . LEU A 1 87 ? -6.539 -1.875 3.088 1.00 94.19 87 LEU A O 1
ATOM 641 N N . THR A 1 88 ? -7.839 -3.677 3.458 1.00 95.31 88 THR A N 1
ATOM 642 C CA . THR A 1 88 ? -8.432 -3.753 2.114 1.00 95.31 88 THR A CA 1
ATOM 643 C C . THR A 1 88 ? -9.248 -2.503 1.793 1.00 95.31 88 THR A C 1
ATOM 645 O O . THR A 1 88 ? -9.000 -1.851 0.784 1.00 95.31 88 THR A O 1
ATOM 648 N N . SER A 1 89 ? -10.141 -2.081 2.692 1.00 94.81 89 SER A N 1
ATOM 649 C CA . SER A 1 89 ? -10.943 -0.864 2.506 1.00 94.81 89 SER A CA 1
ATOM 650 C C . SER A 1 89 ? -10.079 0.401 2.411 1.00 94.81 89 SER A C 1
ATOM 652 O O . SER A 1 89 ? -10.341 1.293 1.595 1.00 94.81 89 SER A O 1
ATOM 654 N N . LEU A 1 90 ? -9.006 0.476 3.210 1.00 94.50 90 LEU A N 1
ATOM 655 C CA . LEU A 1 90 ? -8.035 1.562 3.106 1.00 94.50 90 LEU A CA 1
ATOM 656 C C . LEU A 1 90 ? -7.332 1.539 1.742 1.00 94.50 90 LEU A C 1
ATOM 658 O O . LEU A 1 90 ? -7.215 2.589 1.111 1.00 94.50 90 LEU A O 1
ATOM 662 N N . HIS A 1 91 ? -6.903 0.366 1.269 1.00 95.81 91 HIS A N 1
ATOM 663 C CA . HIS A 1 91 ? -6.272 0.210 -0.040 1.00 95.81 91 HIS A CA 1
ATOM 664 C C . HIS A 1 91 ? -7.190 0.672 -1.179 1.00 95.81 91 HIS A C 1
ATOM 666 O O . HIS A 1 91 ? -6.781 1.489 -2.003 1.00 95.81 91 HIS A O 1
ATOM 672 N N . GLU A 1 92 ? -8.447 0.230 -1.188 1.00 94.56 92 GLU A N 1
ATOM 673 C CA . GLU A 1 92 ? -9.441 0.623 -2.193 1.00 94.56 92 GLU A CA 1
ATOM 674 C C . GLU A 1 92 ? -9.682 2.136 -2.210 1.00 94.56 92 GLU A C 1
ATOM 676 O O . GLU A 1 92 ? -9.715 2.750 -3.278 1.00 94.56 92 GLU A O 1
ATOM 681 N N . THR A 1 93 ? -9.770 2.759 -1.030 1.00 94.38 93 THR A N 1
ATOM 682 C CA . THR A 1 93 ? -9.905 4.219 -0.902 1.00 94.38 93 THR A CA 1
ATOM 683 C C . THR A 1 93 ? -8.709 4.941 -1.528 1.00 94.38 93 THR A C 1
ATOM 685 O O . THR A 1 93 ? -8.879 5.910 -2.268 1.00 94.38 93 THR A O 1
ATOM 688 N N . GLN A 1 94 ? -7.488 4.460 -1.277 1.00 91.69 94 GLN A N 1
ATOM 689 C CA . GLN A 1 94 ? -6.268 5.045 -1.842 1.00 91.69 94 GLN A CA 1
ATOM 690 C C . GLN A 1 94 ? -6.198 4.870 -3.365 1.00 91.69 94 GLN A C 1
ATOM 692 O O . GLN A 1 94 ? -5.854 5.814 -4.081 1.00 91.69 94 GLN A O 1
ATOM 697 N N . VAL A 1 95 ? -6.579 3.696 -3.877 1.00 90.38 95 VAL A N 1
ATOM 698 C CA . VAL A 1 95 ? -6.673 3.440 -5.322 1.00 90.38 95 VAL A CA 1
ATOM 699 C C . VAL A 1 95 ? -7.689 4.381 -5.969 1.00 90.38 95 VAL A C 1
ATOM 701 O O . VAL A 1 95 ? -7.374 5.006 -6.983 1.00 90.38 95 VAL A O 1
ATOM 704 N N . HIS A 1 96 ? -8.872 4.538 -5.371 1.00 90.31 96 HIS A N 1
ATOM 705 C CA . HIS A 1 96 ? -9.912 5.430 -5.880 1.00 90.31 96 HIS A CA 1
ATOM 706 C C . HIS A 1 96 ? -9.440 6.888 -5.935 1.00 90.31 96 HIS A C 1
ATOM 708 O O . HIS A 1 96 ? -9.562 7.535 -6.977 1.00 90.31 96 HIS A O 1
ATOM 714 N N . ASN A 1 97 ? -8.832 7.382 -4.853 1.00 89.44 97 ASN A N 1
ATOM 715 C CA . ASN A 1 97 ? -8.314 8.749 -4.781 1.00 89.44 97 ASN A CA 1
ATOM 716 C C . ASN A 1 97 ? -7.236 9.014 -5.842 1.00 89.44 97 ASN A C 1
ATOM 718 O O . ASN A 1 97 ? -7.235 10.074 -6.466 1.00 89.44 97 ASN A O 1
ATOM 722 N N . ARG A 1 98 ?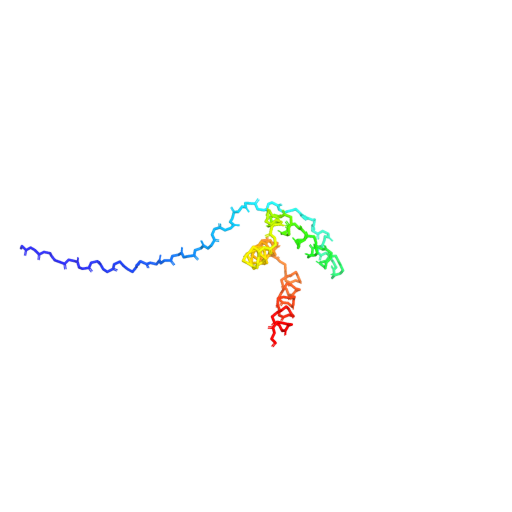 -6.352 8.042 -6.097 1.00 84.94 98 ARG A N 1
ATOM 723 C CA . ARG A 1 98 ? -5.318 8.155 -7.136 1.00 84.94 98 ARG A CA 1
ATOM 724 C C . ARG A 1 98 ? -5.915 8.213 -8.542 1.00 84.94 98 ARG A C 1
ATOM 726 O O . ARG A 1 98 ? -5.485 9.021 -9.356 1.00 84.94 98 ARG A O 1
ATOM 733 N N . VAL A 1 99 ? -6.920 7.384 -8.829 1.00 81.00 99 VAL A N 1
ATOM 734 C CA . VAL A 1 99 ? -7.623 7.408 -10.125 1.00 81.00 99 VAL A CA 1
ATOM 735 C C . VAL A 1 99 ? -8.371 8.728 -10.320 1.00 81.00 99 VAL A C 1
ATOM 737 O O . VAL A 1 99 ? -8.366 9.268 -11.423 1.00 81.00 99 VAL A O 1
ATOM 740 N N . ALA A 1 100 ? -8.986 9.261 -9.262 1.00 83.12 100 ALA A N 1
ATOM 741 C CA . ALA A 1 100 ? -9.681 10.544 -9.306 1.00 83.12 100 ALA A CA 1
ATOM 742 C C . ALA A 1 100 ? -8.727 11.727 -9.541 1.00 83.12 100 ALA A C 1
ATOM 744 O O . ALA A 1 100 ? -9.082 12.637 -10.280 1.00 83.12 100 ALA A O 1
ATOM 745 N N . ALA A 1 101 ? -7.520 11.703 -8.965 1.00 78.69 101 ALA A N 1
ATOM 746 C CA . ALA A 1 101 ? -6.515 12.754 -9.144 1.00 78.69 101 ALA A CA 1
ATOM 747 C C . ALA A 1 101 ? -5.914 12.814 -10.563 1.00 78.69 101 ALA A C 1
ATOM 749 O O . ALA A 1 101 ? -5.373 13.846 -10.950 1.00 78.69 101 ALA A O 1
ATOM 750 N N . ASN A 1 102 ? -6.010 11.723 -11.330 1.00 67.50 102 ASN A N 1
ATOM 751 C CA . ASN A 1 102 ? -5.452 11.603 -12.681 1.00 67.50 102 ASN A CA 1
ATOM 752 C C . ASN A 1 102 ? -6.487 11.854 -13.802 1.00 67.50 102 ASN A C 1
ATOM 754 O O . ASN A 1 102 ? -6.181 11.605 -14.971 1.00 67.50 102 ASN A O 1
ATOM 758 N N . ARG A 1 103 ? -7.709 12.287 -13.463 1.00 57.56 103 ARG A N 1
ATOM 759 C CA . ARG A 1 103 ? -8.745 12.725 -14.416 1.00 57.56 103 ARG A CA 1
ATOM 760 C C . ARG A 1 103 ? -8.750 14.238 -14.564 1.00 57.56 103 ARG A C 1
ATOM 762 O O . ARG A 1 103 ? -9.005 14.679 -15.705 1.00 57.56 103 ARG A O 1
#

Foldseek 3Di:
DDDDDPPPDPPPPPPDPPPPPPLDDDDDPVCVVDLVSLVVVLVVQLVSQLVSLVPCPDPDPVSVVSSVVSSLVSSVVVLVVVPDPSNVVVNVVVVVVVVVVVD